Protein AF-A0A4Z2BVG8-F1 (afdb_monomer)

Radius of gyration: 14.09 Å; Cα contacts (8 Å, |Δi|>4): 113; chains: 1; bounding box: 35×32×39 Å

Structure (mmCIF, N/CA/C/O backbone):
data_AF-A0A4Z2BVG8-F1
#
_entry.id   AF-A0A4Z2BVG8-F1
#
loop_
_atom_site.group_PDB
_atom_site.id
_atom_site.type_symbol
_atom_site.label_atom_id
_atom_site.label_alt_id
_atom_site.label_comp_id
_atom_site.label_asym_id
_atom_site.label_entity_id
_atom_site.label_seq_id
_atom_site.pdbx_PDB_ins_code
_atom_site.Cartn_x
_atom_site.Cartn_y
_atom_site.Cartn_z
_atom_site.occupancy
_atom_site.B_iso_or_equiv
_atom_site.auth_seq_id
_atom_site.auth_comp_id
_atom_site.auth_asym_id
_atom_site.auth_atom_id
_atom_site.pdbx_PDB_model_num
ATOM 1 N N . MET A 1 1 ? 16.513 -17.910 -24.106 1.00 51.44 1 MET A N 1
ATOM 2 C CA . MET A 1 1 ? 17.094 -16.639 -23.646 1.00 51.44 1 MET A CA 1
ATOM 3 C C . MET A 1 1 ? 16.677 -16.553 -22.203 1.00 51.44 1 MET A C 1
ATOM 5 O O . MET A 1 1 ? 15.476 -16.518 -21.969 1.00 51.44 1 MET A O 1
ATOM 9 N N . ASP A 1 2 ? 17.616 -16.720 -21.279 1.00 61.59 2 ASP A N 1
ATOM 10 C CA . ASP A 1 2 ? 17.300 -16.624 -19.856 1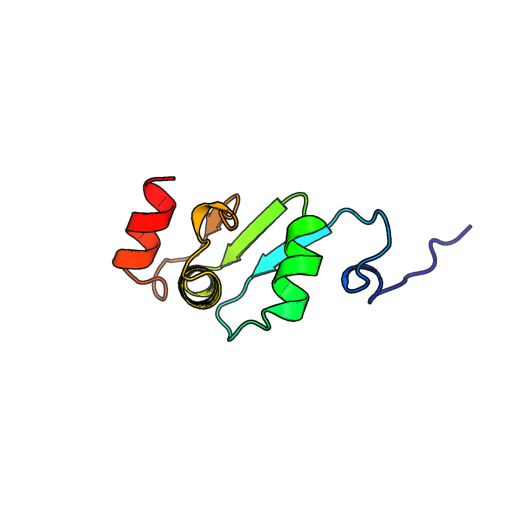.00 61.59 2 ASP A CA 1
ATOM 11 C C . ASP A 1 2 ? 16.733 -15.228 -19.594 1.00 61.59 2 ASP A C 1
ATOM 13 O O . ASP A 1 2 ? 17.262 -14.242 -20.115 1.00 61.59 2 ASP A O 1
ATOM 17 N N . GLU A 1 3 ? 15.609 -15.148 -18.885 1.00 74.62 3 GLU A N 1
ATOM 18 C CA . GLU A 1 3 ? 15.064 -13.858 -18.476 1.00 74.62 3 GLU A CA 1
ATOM 19 C C . GLU A 1 3 ? 16.075 -13.204 -17.531 1.00 74.62 3 GLU A C 1
ATOM 21 O O . GLU A 1 3 ? 16.310 -13.674 -16.416 1.00 74.62 3 GLU A O 1
ATOM 26 N N . GLU A 1 4 ? 16.729 -12.148 -18.012 1.00 87.00 4 GLU A N 1
ATOM 27 C CA . GLU A 1 4 ? 17.660 -11.364 -17.215 1.00 87.00 4 GLU A CA 1
ATOM 28 C C . GLU A 1 4 ? 16.874 -10.664 -16.103 1.00 87.00 4 GLU A C 1
ATOM 30 O O . GLU A 1 4 ? 15.995 -9.839 -16.356 1.00 87.00 4 GLU A O 1
ATOM 35 N N . LEU A 1 5 ? 17.156 -11.029 -14.851 1.00 88.69 5 LEU A N 1
ATOM 36 C CA . LEU A 1 5 ? 16.488 -10.427 -13.708 1.00 88.69 5 LEU A CA 1
ATOM 37 C C . LEU A 1 5 ? 16.942 -8.972 -13.567 1.00 88.69 5 LEU A C 1
ATOM 39 O O . LEU A 1 5 ? 18.121 -8.697 -13.350 1.00 88.69 5 LEU A O 1
ATOM 43 N N . THR A 1 6 ? 15.982 -8.050 -13.587 1.00 90.94 6 THR A N 1
ATOM 44 C CA . THR A 1 6 ? 16.203 -6.617 -13.356 1.00 90.94 6 THR A CA 1
ATOM 45 C C . THR A 1 6 ? 15.457 -6.163 -12.092 1.00 90.94 6 THR A C 1
ATOM 47 O O . THR A 1 6 ? 14.371 -5.583 -12.190 1.00 90.94 6 THR A O 1
ATOM 50 N N . PRO A 1 7 ? 15.992 -6.415 -10.876 1.00 91.50 7 PRO A N 1
ATOM 51 C CA . PRO A 1 7 ? 15.233 -6.298 -9.623 1.00 91.50 7 PRO A CA 1
ATOM 52 C C . PRO A 1 7 ? 14.613 -4.921 -9.364 1.00 91.50 7 PR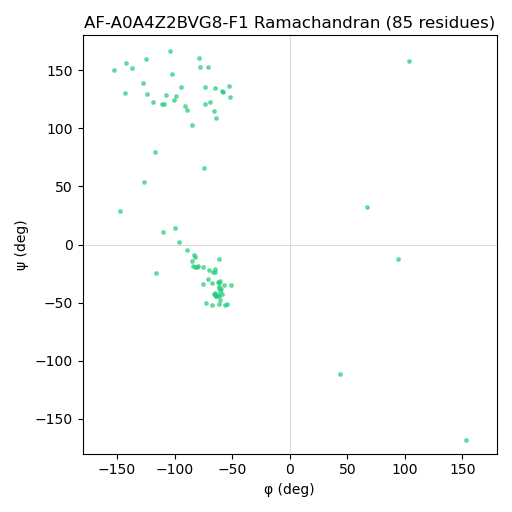O A C 1
ATOM 54 O O . PRO A 1 7 ? 13.532 -4.826 -8.793 1.00 91.50 7 PRO A O 1
ATOM 57 N N . LEU A 1 8 ? 15.299 -3.851 -9.777 1.00 92.81 8 LEU A N 1
ATOM 58 C CA . LEU A 1 8 ? 14.885 -2.472 -9.506 1.00 92.81 8 LEU A CA 1
ATOM 59 C C . LEU A 1 8 ? 14.091 -1.838 -10.655 1.00 92.81 8 LEU A C 1
ATOM 61 O O . LEU A 1 8 ? 13.691 -0.682 -10.552 1.00 92.81 8 LEU A O 1
ATOM 65 N N . ASP A 1 9 ? 13.814 -2.566 -11.738 1.00 92.25 9 ASP A N 1
ATOM 66 C CA . ASP A 1 9 ? 13.122 -1.999 -12.904 1.00 92.25 9 ASP A CA 1
ATOM 67 C C . ASP A 1 9 ? 11.659 -1.607 -12.596 1.00 92.25 9 ASP A C 1
ATOM 69 O O . ASP A 1 9 ? 11.073 -0.698 -13.193 1.00 92.25 9 ASP A O 1
ATOM 73 N N . CYS A 1 10 ? 11.056 -2.219 -11.571 1.00 93.31 10 CYS A N 1
ATOM 74 C CA . CYS A 1 10 ? 9.756 -1.792 -11.049 1.00 93.31 10 CYS A CA 1
ATOM 75 C C . CYS A 1 10 ? 9.786 -0.384 -10.422 1.00 93.31 10 CYS A C 1
ATOM 77 O O . CYS A 1 10 ? 8.753 0.282 -10.407 1.00 93.31 10 CYS A O 1
ATOM 79 N N . LEU A 1 11 ? 10.952 0.098 -9.976 1.00 94.06 11 LEU A N 1
ATOM 80 C CA . LEU A 1 11 ? 11.137 1.439 -9.410 1.00 94.06 11 LEU A CA 1
ATOM 81 C C . LEU A 1 11 ? 11.367 2.508 -10.481 1.00 94.06 11 LEU A C 1
ATOM 83 O O . LEU A 1 11 ? 11.270 3.699 -10.191 1.00 94.06 11 LEU A O 1
ATOM 87 N N . MET A 1 12 ? 11.662 2.109 -11.718 1.00 93.62 12 MET A N 1
ATOM 88 C CA . MET A 1 12 ? 11.859 3.057 -12.807 1.00 93.62 12 MET A CA 1
ATOM 89 C C . MET A 1 12 ? 10.505 3.640 -13.242 1.00 93.62 12 MET A C 1
ATOM 91 O O . MET A 1 12 ? 9.546 2.889 -13.406 1.00 93.62 12 MET A O 1
ATOM 95 N N . PRO A 1 13 ? 10.368 4.960 -13.470 1.00 90.94 13 PRO A N 1
ATOM 96 C CA . PRO A 1 13 ? 9.118 5.537 -13.977 1.00 90.94 13 PRO A CA 1
ATOM 97 C C . PRO A 1 13 ? 8.738 5.015 -15.368 1.00 90.94 13 PRO A C 1
ATOM 99 O O . PRO A 1 13 ? 7.550 4.901 -15.682 1.00 90.94 13 PRO A O 1
ATOM 102 N N . SER A 1 14 ? 9.758 4.721 -16.180 1.00 86.56 14 SER A N 1
ATOM 103 C CA . SER A 1 14 ? 9.682 4.057 -17.479 1.00 86.56 14 SER A CA 1
ATOM 104 C C . SER A 1 14 ? 9.522 2.541 -17.330 1.00 86.56 14 SER A C 1
ATOM 106 O O . SER A 1 14 ? 9.831 1.970 -16.286 1.00 86.56 14 SER A O 1
ATOM 108 N N . GLY A 1 15 ? 9.054 1.877 -18.386 1.00 84.31 15 GLY A N 1
ATOM 109 C CA . GLY A 1 15 ? 8.897 0.420 -18.431 1.00 84.31 15 GLY A CA 1
ATOM 110 C C . GLY A 1 15 ? 7.447 -0.042 -18.281 1.00 84.31 15 GLY A C 1
ATOM 111 O O . GLY A 1 15 ? 6.591 0.678 -17.768 1.00 84.31 15 GLY A O 1
ATOM 112 N N . THR A 1 16 ? 7.177 -1.253 -18.761 1.00 82.12 16 THR A N 1
ATOM 113 C CA . THR A 1 16 ? 5.829 -1.839 -18.885 1.00 82.12 16 THR A CA 1
ATOM 114 C C . THR A 1 16 ? 5.575 -2.981 -17.902 1.00 82.12 16 THR A C 1
ATOM 116 O O . THR A 1 16 ? 4.570 -3.684 -18.023 1.00 82.12 16 THR A O 1
ATOM 119 N N . ASN A 1 17 ? 6.467 -3.163 -16.921 1.00 87.31 17 ASN A N 1
ATOM 120 C CA . ASN A 1 17 ? 6.352 -4.228 -15.930 1.00 87.31 17 ASN A CA 1
ATOM 121 C C . ASN A 1 17 ? 5.032 -4.125 -15.176 1.00 87.31 17 ASN A C 1
ATOM 123 O O . ASN A 1 17 ? 4.675 -3.067 -14.653 1.00 87.31 17 ASN A O 1
ATOM 127 N N . LYS A 1 18 ? 4.346 -5.260 -15.092 1.00 92.69 18 LYS A N 1
ATOM 128 C CA . LYS A 1 18 ? 3.143 -5.436 -14.288 1.00 92.69 18 LYS A CA 1
ATOM 129 C C . LYS A 1 18 ? 3.541 -6.140 -13.006 1.00 92.69 18 LYS A C 1
ATOM 131 O O . LYS A 1 18 ? 4.145 -7.208 -13.060 1.00 92.69 18 LYS A O 1
ATOM 136 N N . ILE A 1 19 ? 3.211 -5.535 -11.874 1.00 96.00 19 ILE A N 1
ATOM 137 C CA . ILE A 1 19 ? 3.575 -6.061 -10.556 1.00 96.00 19 ILE A CA 1
ATOM 138 C C . ILE A 1 19 ? 2.343 -6.230 -9.674 1.00 96.00 19 ILE A C 1
ATOM 140 O O . ILE A 1 19 ? 1.325 -5.568 -9.877 1.00 96.00 19 ILE A O 1
ATOM 144 N N . CYS A 1 20 ? 2.470 -7.061 -8.647 1.00 97.75 20 CYS A N 1
ATOM 145 C CA . CYS A 1 20 ? 1.626 -6.965 -7.463 1.00 97.75 20 CYS A CA 1
ATOM 146 C C . CYS A 1 20 ? 2.366 -6.128 -6.415 1.00 97.75 20 CYS A C 1
ATOM 148 O O . CYS A 1 20 ? 3.564 -6.318 -6.203 1.00 97.75 20 CYS A O 1
ATOM 150 N N . LEU A 1 21 ? 1.661 -5.204 -5.770 1.00 98.06 21 LEU A N 1
ATOM 151 C CA . LEU A 1 21 ? 2.191 -4.338 -4.725 1.00 98.06 21 LEU A CA 1
ATOM 152 C C . LEU A 1 21 ? 1.601 -4.750 -3.379 1.00 98.06 21 LEU A C 1
ATOM 154 O O . LEU A 1 21 ? 0.390 -4.695 -3.190 1.00 98.06 21 LEU A O 1
ATOM 158 N N . ILE A 1 22 ? 2.466 -5.123 -2.439 1.00 98.44 22 ILE A N 1
ATOM 159 C CA . ILE A 1 22 ? 2.088 -5.387 -1.050 1.00 98.44 22 ILE A CA 1
ATOM 160 C C . ILE A 1 22 ? 2.692 -4.284 -0.188 1.00 98.44 22 ILE A C 1
ATOM 162 O O . ILE A 1 22 ? 3.908 -4.097 -0.167 1.00 98.44 22 ILE A O 1
ATOM 166 N N . ILE A 1 23 ? 1.835 -3.554 0.514 1.00 98.38 23 ILE A N 1
ATOM 167 C CA . ILE A 1 23 ? 2.208 -2.497 1.447 1.00 98.38 23 ILE A CA 1
ATOM 168 C C . ILE A 1 23 ? 2.159 -3.085 2.854 1.00 98.38 23 ILE A C 1
ATOM 170 O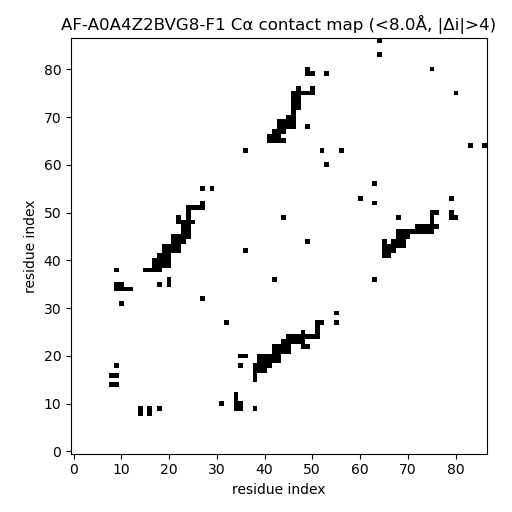 O . ILE A 1 23 ? 1.156 -3.681 3.251 1.00 98.38 23 ILE A O 1
ATOM 174 N N . LEU A 1 24 ? 3.248 -2.918 3.597 1.00 98.44 24 LEU A N 1
ATOM 175 C CA . LEU A 1 24 ? 3.388 -3.393 4.971 1.00 98.44 24 LEU A CA 1
ATOM 176 C C . LEU A 1 24 ? 3.256 -2.237 5.968 1.00 98.44 24 LEU A C 1
ATOM 178 O O . LEU A 1 24 ? 3.291 -1.067 5.588 1.00 98.44 24 LEU A O 1
ATOM 182 N N . ASN A 1 25 ? 3.087 -2.578 7.246 1.00 98.12 25 ASN A N 1
ATOM 183 C CA . ASN A 1 25 ? 2.888 -1.629 8.340 1.00 98.12 25 ASN A CA 1
ATOM 184 C C . ASN A 1 25 ? 4.201 -0.912 8.723 1.00 98.12 25 ASN A C 1
ATOM 186 O O . ASN A 1 25 ? 4.785 -1.168 9.776 1.00 98.12 25 ASN A O 1
ATOM 190 N N . GLN A 1 26 ? 4.720 -0.093 7.804 1.00 96.50 26 GLN A N 1
ATOM 191 C CA . GLN A 1 26 ? 5.926 0.724 7.938 1.00 96.50 26 GLN A CA 1
ATOM 192 C C . GLN A 1 26 ? 5.723 2.084 7.245 1.00 96.50 26 GLN A C 1
ATOM 194 O O . GLN A 1 26 ? 4.918 2.181 6.313 1.00 96.50 26 GLN A O 1
ATOM 199 N N . PRO A 1 27 ? 6.473 3.133 7.640 1.00 95.38 27 PRO A N 1
ATOM 200 C CA . PRO A 1 27 ? 6.473 4.409 6.931 1.00 95.38 27 PRO A CA 1
ATOM 201 C C . PRO A 1 27 ? 6.746 4.237 5.432 1.00 95.38 27 PRO A C 1
ATOM 203 O O . PRO A 1 27 ? 7.643 3.495 5.034 1.00 95.38 27 PRO A O 1
ATOM 206 N N . LEU A 1 28 ? 5.978 4.947 4.606 1.00 95.31 28 LEU A N 1
ATOM 207 C CA . LEU A 1 28 ? 6.071 4.867 3.149 1.00 95.31 28 LEU A CA 1
ATOM 208 C C . LEU A 1 28 ? 6.832 6.064 2.582 1.00 95.31 28 LEU A C 1
ATOM 210 O O . LEU A 1 28 ? 6.705 7.187 3.069 1.00 95.31 28 LEU A O 1
ATOM 214 N N . ASP A 1 29 ? 7.566 5.828 1.498 1.00 94.50 29 ASP A N 1
ATOM 215 C CA . ASP A 1 29 ? 8.128 6.890 0.670 1.00 94.50 29 ASP A CA 1
ATOM 216 C C . ASP A 1 29 ? 7.135 7.243 -0.444 1.00 94.50 29 ASP A C 1
ATOM 218 O O . ASP A 1 29 ? 6.787 6.410 -1.290 1.00 94.50 29 ASP A O 1
ATOM 222 N N . LYS A 1 30 ? 6.682 8.499 -0.452 1.00 91.31 30 LYS A N 1
ATOM 223 C CA . LYS A 1 30 ? 5.694 8.993 -1.415 1.00 91.31 30 LYS A CA 1
ATOM 224 C C . LYS A 1 30 ? 6.192 8.893 -2.858 1.00 91.31 30 LYS A C 1
ATOM 226 O O . LYS A 1 30 ? 5.401 8.577 -3.745 1.00 91.31 30 LYS A O 1
ATOM 231 N N . ASN A 1 31 ? 7.483 9.123 -3.102 1.00 90.56 31 ASN A N 1
ATOM 232 C CA . ASN A 1 31 ? 8.049 9.121 -4.450 1.00 90.56 31 ASN A CA 1
ATOM 233 C C . ASN A 1 31 ? 7.949 7.730 -5.082 1.00 90.56 31 ASN A C 1
ATOM 235 O O . ASN A 1 31 ? 7.521 7.599 -6.230 1.00 90.56 31 ASN A O 1
ATOM 239 N N . TYR A 1 32 ? 8.274 6.686 -4.315 1.00 94.50 32 TYR A N 1
ATOM 240 C CA . TYR A 1 32 ? 8.170 5.307 -4.790 1.00 94.50 32 TYR A CA 1
ATOM 241 C C . TYR A 1 32 ? 6.730 4.806 -4.828 1.00 94.50 32 TYR A C 1
ATOM 243 O O . TYR A 1 32 ? 6.383 4.066 -5.750 1.00 94.50 32 TYR A O 1
ATOM 251 N N . LEU A 1 33 ? 5.876 5.240 -3.892 1.00 96.56 33 LEU A N 1
ATOM 252 C CA . LEU A 1 33 ? 4.464 4.858 -3.874 1.00 96.56 33 LEU A CA 1
ATOM 253 C C . LEU A 1 33 ? 3.790 5.170 -5.212 1.00 96.56 33 LEU A C 1
ATOM 255 O O . LEU A 1 33 ? 3.202 4.275 -5.803 1.00 96.56 33 LEU A O 1
ATOM 259 N N . HIS A 1 34 ? 3.920 6.392 -5.736 1.00 94.75 34 HIS A N 1
ATOM 260 C CA . HIS A 1 34 ? 3.279 6.770 -7.003 1.00 94.75 34 HIS A CA 1
ATOM 261 C C . HIS A 1 34 ? 3.746 5.919 -8.194 1.00 94.75 34 HIS A C 1
ATOM 263 O O . HIS A 1 34 ? 2.937 5.543 -9.047 1.00 94.75 34 HIS A O 1
ATOM 269 N N . ILE A 1 35 ? 5.044 5.609 -8.260 1.00 95.56 35 ILE A N 1
ATOM 270 C CA . ILE A 1 35 ? 5.619 4.812 -9.350 1.00 95.56 35 ILE A CA 1
ATOM 271 C C . ILE A 1 35 ? 5.095 3.377 -9.280 1.00 95.56 35 ILE A C 1
ATOM 273 O O . ILE A 1 35 ? 4.560 2.862 -10.266 1.00 95.56 35 ILE A O 1
ATOM 277 N N . LEU A 1 36 ? 5.210 2.753 -8.107 1.00 96.94 36 LEU A N 1
ATOM 278 C CA . LEU A 1 36 ? 4.797 1.372 -7.884 1.00 96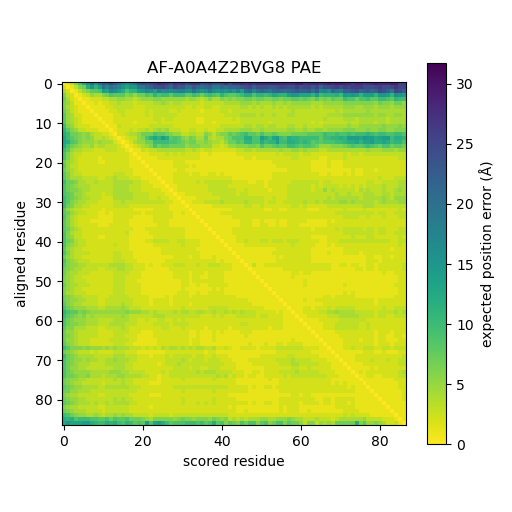.94 36 LEU A CA 1
ATOM 279 C C . LEU A 1 36 ? 3.282 1.212 -8.030 1.00 96.94 36 LEU A C 1
ATOM 281 O O . LEU A 1 36 ? 2.831 0.281 -8.690 1.00 96.94 36 LEU A O 1
ATOM 285 N N . TRP A 1 37 ? 2.498 2.149 -7.493 1.00 97.25 37 TRP A N 1
ATOM 286 C CA . TRP A 1 37 ? 1.036 2.131 -7.557 1.00 97.25 37 TRP A CA 1
ATOM 287 C C . TRP A 1 37 ? 0.515 2.123 -8.993 1.00 97.25 37 TRP A C 1
ATOM 289 O O . TRP A 1 37 ? -0.381 1.349 -9.325 1.00 97.25 37 TRP A O 1
ATOM 299 N N . ARG A 1 38 ? 1.116 2.938 -9.871 1.00 94.69 38 ARG A N 1
ATOM 300 C CA . ARG A 1 38 ? 0.746 3.009 -11.293 1.00 94.69 38 ARG A CA 1
ATOM 301 C C . ARG A 1 38 ? 1.078 1.726 -12.057 1.00 94.69 38 ARG A C 1
ATOM 303 O O . ARG A 1 38 ? 0.368 1.383 -12.997 1.00 94.69 38 ARG A O 1
ATOM 310 N N . LYS A 1 39 ? 2.161 1.039 -11.685 1.00 95.81 39 LYS A N 1
ATOM 311 C CA . LYS A 1 39 ? 2.577 -0.234 -12.302 1.00 95.81 39 LYS A CA 1
ATOM 312 C C . LYS A 1 39 ? 1.838 -1.446 -11.732 1.00 95.81 39 LYS A C 1
ATOM 314 O O . LYS A 1 39 ? 1.822 -2.512 -12.352 1.00 95.81 39 LYS A O 1
ATOM 319 N N . ALA A 1 40 ? 1.257 -1.299 -10.546 1.00 97.06 40 ALA A N 1
ATOM 320 C CA . ALA A 1 40 ? 0.608 -2.386 -9.850 1.00 97.06 40 ALA A CA 1
ATOM 321 C C . ALA A 1 40 ? -0.732 -2.747 -10.502 1.00 97.06 40 ALA A C 1
ATOM 323 O O . ALA A 1 40 ? -1.654 -1.931 -10.584 1.00 97.06 40 ALA A O 1
ATOM 324 N N . ILE A 1 41 ? -0.848 -4.003 -10.929 1.00 97.50 41 ILE A N 1
ATOM 325 C CA . ILE A 1 41 ? -2.122 -4.593 -11.361 1.00 97.50 41 ILE A CA 1
ATOM 326 C C . ILE A 1 41 ? -2.974 -5.034 -10.171 1.00 97.50 41 ILE A C 1
ATOM 328 O O . ILE A 1 41 ? -4.177 -5.200 -10.321 1.00 97.50 41 ILE A O 1
ATOM 332 N N . LEU A 1 42 ? -2.336 -5.202 -9.013 1.00 98.06 42 LEU A N 1
ATOM 333 C CA . LEU A 1 42 ? -2.946 -5.591 -7.753 1.00 98.06 42 LEU A CA 1
ATOM 334 C C . LEU A 1 42 ? -2.239 -4.845 -6.618 1.00 98.06 42 LEU A C 1
ATOM 336 O O . LEU A 1 42 ? -1.006 -4.848 -6.575 1.00 98.06 42 LEU A O 1
ATOM 340 N N . LYS A 1 43 ? -2.987 -4.213 -5.716 1.00 98.56 43 LYS A N 1
ATOM 341 C CA . LYS A 1 43 ? -2.487 -3.488 -4.543 1.00 98.56 43 LYS A CA 1
ATOM 342 C C . LYS A 1 43 ? -3.119 -4.050 -3.279 1.00 98.56 43 LYS A C 1
ATOM 344 O O . LYS A 1 43 ? -4.337 -4.135 -3.167 1.00 98.56 43 LYS A O 1
ATOM 349 N N . ALA A 1 44 ? -2.280 -4.369 -2.310 1.00 98.50 44 ALA A N 1
ATOM 350 C CA . ALA A 1 44 ? -2.679 -4.949 -1.043 1.00 98.50 44 ALA A CA 1
ATOM 351 C C . ALA A 1 44 ? -2.113 -4.147 0.120 1.00 98.50 44 ALA A C 1
ATOM 353 O O . ALA A 1 44 ? -0.928 -3.807 0.110 1.00 98.50 44 ALA A O 1
ATOM 354 N N . CYS A 1 45 ? -2.914 -3.936 1.158 1.00 98.69 45 CYS A N 1
ATOM 355 C CA . CYS A 1 45 ? -2.413 -3.489 2.453 1.00 98.69 45 CYS A CA 1
ATOM 356 C C . CYS A 1 45 ? -2.471 -4.638 3.461 1.00 98.69 45 CYS A C 1
ATOM 358 O O . CYS A 1 45 ? -3.514 -5.268 3.642 1.00 98.69 45 CYS A O 1
ATOM 360 N N . ALA A 1 46 ? -1.351 -4.884 4.135 1.00 98.56 46 ALA A N 1
ATOM 361 C CA . ALA A 1 46 ? -1.302 -5.754 5.299 1.00 98.56 46 ALA A CA 1
ATOM 362 C C . ALA A 1 46 ? -1.672 -4.948 6.552 1.00 98.56 46 ALA A C 1
ATOM 364 O O . ALA A 1 46 ? -0.860 -4.167 7.054 1.00 98.56 46 ALA A O 1
ATOM 365 N N . ASP A 1 47 ? -2.904 -5.127 7.019 1.00 98.12 47 ASP A N 1
ATOM 366 C CA . ASP A 1 47 ? -3.454 -4.526 8.233 1.00 98.12 47 ASP A CA 1
ATOM 367 C C . ASP A 1 47 ? -3.113 -3.024 8.396 1.00 98.12 47 ASP A C 1
ATOM 369 O O . ASP A 1 47 ? -3.553 -2.196 7.590 1.00 98.12 47 ASP A O 1
ATOM 373 N N . GLY A 1 48 ? -2.281 -2.659 9.381 1.00 98.31 48 GLY A N 1
ATOM 374 C CA . GLY A 1 48 ? -1.900 -1.283 9.702 1.00 98.31 48 GLY A CA 1
ATOM 375 C C . GLY A 1 48 ? -1.163 -0.541 8.588 1.00 98.31 48 GLY A C 1
ATOM 376 O O . GLY A 1 48 ? -1.105 0.690 8.609 1.00 98.31 48 GLY A O 1
ATOM 377 N N . ALA A 1 49 ? -0.700 -1.242 7.548 1.00 98.56 49 ALA A N 1
ATOM 378 C CA . ALA A 1 49 ? -0.250 -0.631 6.298 1.00 98.56 49 ALA A CA 1
ATOM 379 C C . ALA A 1 49 ? -1.278 0.353 5.719 1.00 98.56 49 ALA A C 1
ATOM 381 O O . ALA A 1 49 ? -0.909 1.389 5.158 1.00 98.56 49 ALA A O 1
ATOM 382 N N . ALA A 1 50 ? -2.570 0.058 5.889 1.00 98.56 50 ALA A N 1
ATOM 383 C CA . ALA A 1 50 ? -3.653 0.925 5.449 1.00 98.56 50 ALA A CA 1
ATOM 384 C C . ALA A 1 50 ? -3.612 2.298 6.138 1.00 98.56 50 ALA A C 1
ATOM 386 O O . ALA A 1 50 ? -3.923 3.304 5.504 1.00 98.56 50 ALA A O 1
ATOM 387 N N . ASN A 1 51 ? -3.169 2.376 7.400 1.00 98.56 51 ASN A N 1
ATOM 388 C CA . ASN A 1 51 ? -3.024 3.654 8.104 1.00 98.56 51 ASN A CA 1
ATOM 389 C C . ASN A 1 51 ? -1.966 4.534 7.429 1.00 98.56 51 ASN A C 1
ATOM 391 O O . ASN A 1 51 ? -2.184 5.728 7.213 1.00 98.56 51 ASN A O 1
ATOM 395 N N . HIS A 1 52 ? -0.825 3.941 7.065 1.00 98.38 52 HIS A N 1
ATOM 396 C CA . HIS A 1 52 ? 0.243 4.655 6.373 1.00 98.38 52 HIS A CA 1
ATOM 397 C C . HIS A 1 52 ? -0.202 5.127 4.988 1.00 98.38 52 HIS A C 1
ATOM 399 O O . HIS A 1 52 ? 0.036 6.285 4.638 1.00 98.38 52 HIS A O 1
ATOM 405 N N . LEU A 1 53 ? -0.902 4.270 4.236 1.00 98.38 53 LEU A N 1
ATOM 406 C CA . LEU A 1 53 ? -1.470 4.633 2.939 1.00 98.38 53 LEU A CA 1
ATOM 407 C C . LEU A 1 53 ? -2.470 5.791 3.071 1.00 98.38 53 LEU A C 1
ATOM 409 O O . LEU A 1 53 ? -2.365 6.780 2.347 1.00 98.38 53 LEU A O 1
ATOM 413 N N . TYR A 1 54 ? -3.391 5.715 4.032 1.00 98.12 54 TYR A N 1
ATOM 414 C CA . TYR A 1 54 ? -4.398 6.750 4.292 1.00 98.12 54 TYR A CA 1
ATOM 415 C C . TYR A 1 54 ? -3.785 8.104 4.677 1.00 98.12 54 TYR A C 1
ATOM 417 O O . TYR A 1 54 ? -4.293 9.163 4.290 1.00 98.12 54 TYR A O 1
ATOM 425 N N . SER A 1 55 ? -2.692 8.080 5.444 1.00 97.88 55 SER A N 1
ATOM 426 C CA . SER A 1 55 ? -1.985 9.281 5.892 1.00 97.88 55 SER A CA 1
ATOM 427 C C . SER A 1 55 ? -1.207 9.948 4.753 1.00 97.88 55 SER A C 1
ATOM 429 O O . SER A 1 55 ? -1.382 11.141 4.504 1.00 97.88 55 SER A O 1
ATOM 431 N N . ILE A 1 56 ? -0.391 9.190 4.012 1.00 97.62 56 ILE A N 1
ATOM 432 C CA . ILE A 1 56 ? 0.501 9.749 2.979 1.00 97.62 56 ILE A CA 1
ATOM 433 C C . ILE A 1 56 ? -0.247 10.268 1.739 1.00 97.62 56 ILE A C 1
ATOM 435 O O . ILE A 1 56 ? 0.260 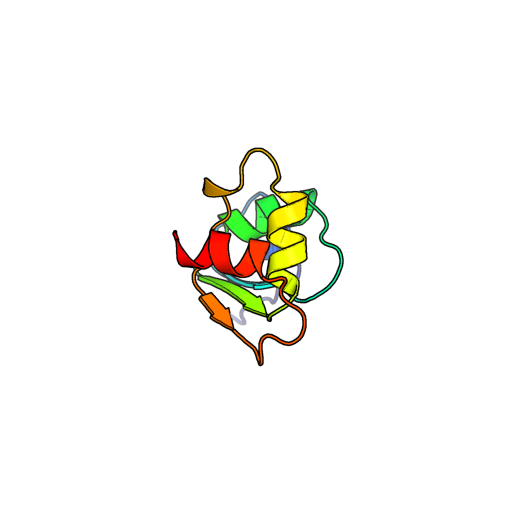11.125 1.005 1.00 97.62 56 ILE A O 1
ATOM 439 N N . THR A 1 57 ? -1.468 9.771 1.528 1.00 97.00 57 THR A N 1
ATOM 440 C CA . THR A 1 57 ? -2.367 10.144 0.424 1.00 97.00 57 THR A CA 1
ATOM 441 C C . THR A 1 57 ? -3.435 11.160 0.845 1.00 97.00 57 THR A C 1
ATOM 443 O O . THR A 1 57 ? -4.394 11.395 0.113 1.00 97.00 57 THR A O 1
ATOM 446 N N . ALA A 1 58 ? -3.281 11.809 2.007 1.00 96.38 58 ALA A N 1
ATOM 447 C CA . ALA A 1 58 ? -4.165 12.894 2.426 1.00 96.38 58 ALA A CA 1
ATOM 448 C C . ALA A 1 58 ? -4.295 13.968 1.325 1.00 96.38 58 ALA A C 1
ATOM 450 O O . ALA A 1 58 ? -3.297 14.478 0.813 1.00 96.38 58 ALA A O 1
ATOM 451 N N . GLY A 1 59 ? -5.541 14.289 0.963 1.00 95.94 59 GLY A N 1
ATOM 452 C CA . GLY A 1 59 ? -5.885 15.183 -0.149 1.00 95.94 59 GLY A CA 1
ATOM 453 C C . GLY A 1 59 ? -6.160 14.488 -1.490 1.00 95.94 59 GLY A C 1
ATOM 454 O O . GLY A 1 59 ? -6.711 15.135 -2.371 1.00 95.94 59 GLY A O 1
ATOM 455 N N . ASP A 1 60 ? -5.837 13.197 -1.637 1.00 96.06 60 ASP A N 1
ATOM 456 C CA . ASP A 1 60 ? -6.027 12.431 -2.885 1.00 96.06 60 ASP A CA 1
ATOM 457 C C . ASP A 1 60 ? -6.352 10.942 -2.629 1.00 96.06 60 ASP A C 1
ATOM 459 O O . ASP A 1 60 ? -6.005 10.058 -3.404 1.00 96.06 60 ASP A O 1
ATOM 463 N N . ARG A 1 61 ? -6.993 10.622 -1.498 1.00 96.06 61 ARG A N 1
ATOM 464 C CA . ARG A 1 61 ? -7.191 9.228 -1.049 1.00 96.06 61 ARG A CA 1
ATOM 465 C C . ARG A 1 61 ? -7.995 8.374 -2.030 1.00 96.06 61 ARG A C 1
ATOM 467 O O . ARG A 1 61 ? -7.740 7.180 -2.138 1.00 96.06 61 ARG A O 1
ATOM 474 N N . ASP A 1 62 ? -8.923 8.985 -2.763 1.00 96.12 62 ASP A N 1
ATOM 475 C CA . ASP A 1 62 ? -9.748 8.299 -3.765 1.00 96.12 62 ASP A CA 1
ATOM 476 C C . ASP A 1 62 ? -8.923 7.762 -4.952 1.00 96.12 62 ASP A C 1
ATOM 478 O O . ASP A 1 62 ? -9.342 6.819 -5.619 1.00 96.12 62 ASP A O 1
ATOM 482 N N . SER A 1 63 ? -7.720 8.298 -5.188 1.00 96.44 63 SER A N 1
ATOM 483 C CA . SER A 1 63 ? -6.780 7.786 -6.196 1.00 96.44 63 SER A CA 1
ATOM 484 C C . SER A 1 63 ? -5.942 6.598 -5.691 1.00 96.44 63 SER A C 1
ATOM 486 O O . SER A 1 63 ? -5.241 5.948 -6.475 1.00 96.44 63 SER A O 1
ATOM 488 N N . PHE A 1 64 ? -6.012 6.291 -4.389 1.00 97.50 64 PHE A N 1
ATOM 489 C CA . PHE A 1 64 ? -5.184 5.294 -3.704 1.00 97.50 64 PHE A CA 1
ATOM 490 C C . PHE A 1 64 ? -6.018 4.266 -2.930 1.00 97.50 64 PHE A C 1
ATOM 492 O O . PHE A 1 64 ? -5.800 4.024 -1.743 1.00 97.50 64 PHE A O 1
ATOM 499 N N . LEU A 1 65 ? -6.962 3.632 -3.625 1.00 98.19 65 LEU A N 1
ATOM 500 C CA . LEU A 1 65 ? -7.764 2.532 -3.090 1.00 98.19 65 LEU A CA 1
ATOM 501 C C . LEU A 1 65 ? -7.074 1.177 -3.352 1.00 98.19 65 LEU A C 1
ATOM 503 O O . LEU A 1 65 ? -6.870 0.824 -4.518 1.00 98.19 65 LEU A O 1
ATOM 507 N N . PRO A 1 66 ? -6.655 0.431 -2.310 1.00 98.19 66 PRO A N 1
ATOM 508 C CA . PRO A 1 66 ? -6.111 -0.910 -2.490 1.00 98.19 66 PRO A CA 1
ATOM 509 C C . PRO A 1 66 ? -7.220 -1.888 -2.900 1.00 98.19 66 PRO A C 1
ATOM 511 O O . PRO A 1 66 ? -8.373 -1.714 -2.520 1.00 98.19 66 PRO A O 1
ATOM 514 N N . ASP A 1 67 ? -6.866 -2.950 -3.624 1.00 98.38 67 ASP A N 1
ATOM 515 C CA . ASP A 1 67 ? -7.821 -3.990 -4.026 1.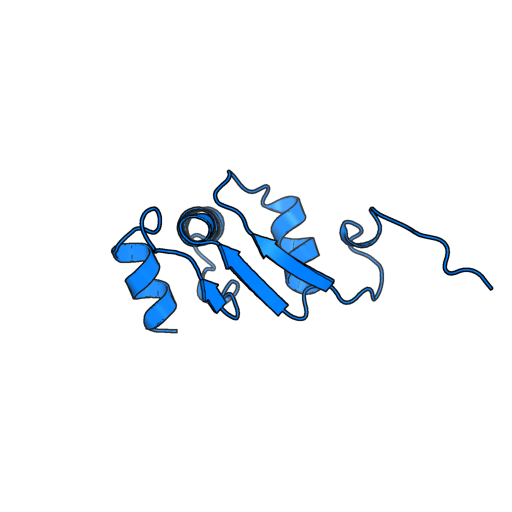00 98.38 67 ASP A CA 1
ATOM 516 C C . ASP A 1 67 ? -8.270 -4.841 -2.828 1.00 98.38 67 ASP A C 1
ATOM 518 O O . ASP A 1 67 ? -9.380 -5.367 -2.806 1.00 98.38 67 ASP A O 1
ATOM 522 N N . TYR A 1 68 ? -7.405 -4.998 -1.822 1.00 96.50 68 TYR A N 1
ATOM 523 C CA . TYR A 1 68 ? -7.754 -5.640 -0.558 1.00 96.50 68 TYR A CA 1
ATOM 524 C C . TYR A 1 68 ? -6.896 -5.142 0.603 1.00 96.50 68 TYR A C 1
ATOM 526 O O . TYR A 1 68 ? -5.715 -4.809 0.465 1.00 96.50 68 TYR A O 1
ATOM 534 N N . ILE A 1 69 ? -7.504 -5.161 1.785 1.00 98.44 69 ILE A N 1
ATOM 535 C CA . ILE A 1 69 ? -6.841 -4.963 3.070 1.00 98.44 69 ILE A CA 1
ATOM 536 C C . ILE A 1 69 ? -7.049 -6.245 3.869 1.00 98.44 69 ILE A C 1
ATOM 538 O O . ILE A 1 69 ? -8.185 -6.672 4.066 1.00 98.44 69 ILE A O 1
ATOM 542 N N . SER A 1 70 ? -5.964 -6.885 4.297 1.00 98.00 70 SER A N 1
ATOM 543 C CA . SER A 1 70 ? -6.016 -8.186 4.975 1.00 98.00 70 SER A CA 1
ATOM 544 C C . SER A 1 70 ? -5.073 -8.232 6.170 1.00 98.00 70 SER A C 1
ATOM 546 O O . SER A 1 70 ? -4.032 -7.582 6.169 1.00 98.00 70 SER A O 1
ATOM 548 N N . GLY A 1 71 ? -5.424 -9.044 7.162 1.00 97.31 71 GLY A N 1
ATOM 549 C CA . GLY A 1 71 ? -4.684 -9.244 8.405 1.00 97.31 71 GLY A CA 1
ATOM 550 C C . GLY A 1 71 ? -5.636 -9.672 9.517 1.00 97.31 71 GLY A C 1
ATOM 551 O O . GLY A 1 71 ? -6.791 -10.002 9.251 1.00 97.31 71 GLY A O 1
ATOM 552 N N . ASP A 1 72 ? -5.161 -9.664 10.754 1.00 98.00 72 ASP A N 1
ATOM 553 C CA . ASP A 1 72 ? -5.986 -9.838 11.957 1.00 98.00 72 ASP A CA 1
ATOM 554 C C . ASP A 1 72 ? -6.678 -8.539 12.409 1.00 98.00 72 ASP A C 1
ATOM 556 O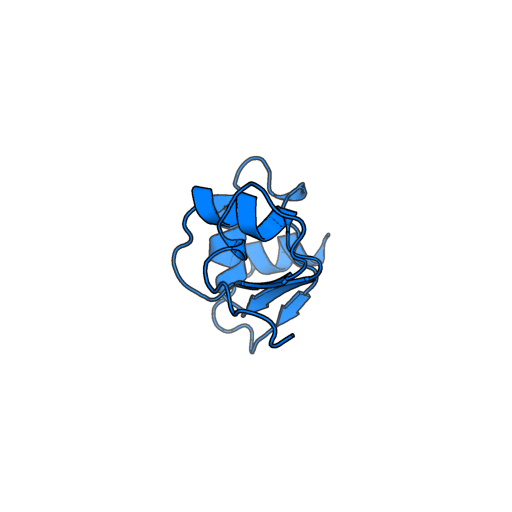 O . ASP A 1 72 ? -7.614 -8.592 13.208 1.00 98.00 72 ASP A O 1
ATOM 560 N N . PHE A 1 73 ? -6.294 -7.401 11.824 1.00 97.44 73 PHE A N 1
ATOM 561 C CA . PHE A 1 73 ? -6.865 -6.079 12.080 1.00 97.44 73 PHE A CA 1
ATOM 562 C C . PHE A 1 73 ? -6.582 -5.544 13.486 1.00 97.44 73 PHE A C 1
ATOM 564 O O . PHE A 1 73 ? -7.413 -4.824 14.048 1.00 97.44 73 PHE A O 1
ATOM 571 N N . ASP A 1 74 ? -5.426 -5.894 14.053 1.00 97.50 74 ASP A N 1
ATOM 572 C CA . ASP A 1 74 ? -4.992 -5.415 15.366 1.00 97.50 74 ASP A CA 1
ATOM 573 C C . ASP A 1 74 ? -4.308 -4.037 15.308 1.00 97.50 74 ASP A C 1
ATOM 575 O O . ASP A 1 74 ? -4.257 -3.324 16.316 1.00 97.50 74 ASP A O 1
ATOM 579 N N . SER A 1 75 ? -3.845 -3.628 14.120 1.00 97.94 75 SER A N 1
ATOM 580 C CA . SER A 1 75 ? -3.067 -2.405 13.921 1.00 97.94 75 SER A CA 1
ATOM 581 C C . SER A 1 75 ? -3.754 -1.351 13.050 1.00 97.94 75 SER A C 1
ATOM 583 O O . SER A 1 75 ? -3.467 -0.159 13.205 1.00 97.94 75 SER A O 1
ATOM 585 N N . ILE A 1 76 ? -4.687 -1.713 12.162 1.00 98.44 76 ILE A N 1
ATOM 586 C CA . ILE A 1 76 ? -5.520 -0.738 11.440 1.00 98.44 76 ILE A CA 1
ATOM 587 C C . ILE A 1 76 ? -6.444 0.028 12.398 1.00 98.44 76 ILE A C 1
ATOM 589 O O . ILE A 1 76 ? -7.113 -0.538 13.260 1.00 98.44 76 ILE A O 1
ATOM 593 N N . THR A 1 77 ? -6.522 1.348 12.235 1.00 98.44 77 THR A N 1
ATOM 594 C CA . THR A 1 77 ? -7.419 2.179 13.050 1.00 98.44 77 THR A CA 1
ATOM 595 C C . THR A 1 77 ? -8.869 2.086 12.567 1.00 98.44 77 THR A C 1
ATOM 597 O O . THR A 1 77 ? -9.136 1.875 11.382 1.00 98.44 77 THR A O 1
ATOM 600 N N . ALA A 1 78 ? -9.828 2.293 13.475 1.00 98.00 78 ALA A N 1
ATOM 601 C CA . ALA A 1 78 ? -11.255 2.236 13.146 1.00 98.00 78 ALA A CA 1
ATOM 602 C C . ALA A 1 78 ? -11.669 3.262 12.073 1.00 98.00 78 ALA A C 1
ATOM 604 O O . ALA A 1 78 ? -12.461 2.929 11.196 1.00 98.00 78 ALA A O 1
ATOM 605 N N . GLU A 1 79 ? -11.106 4.477 12.109 1.00 98.12 79 GLU A N 1
ATOM 606 C CA . GLU A 1 79 ? -11.348 5.521 11.101 1.00 98.12 79 GLU A CA 1
ATOM 607 C C . GLU A 1 79 ? -10.891 5.065 9.711 1.00 98.12 79 GLU A C 1
ATOM 609 O O . GLU A 1 79 ? -11.658 5.110 8.751 1.00 98.12 79 GLU A O 1
ATOM 614 N N . VAL A 1 80 ? -9.653 4.577 9.611 1.00 98.38 80 VAL A N 1
ATOM 615 C CA . VAL A 1 80 ? -9.063 4.141 8.341 1.00 98.38 80 VAL A CA 1
ATOM 616 C C . VAL A 1 80 ? -9.804 2.930 7.785 1.00 98.38 80 VAL A C 1
ATOM 618 O O . VAL A 1 80 ? -10.100 2.875 6.591 1.00 98.38 80 VAL A O 1
ATOM 621 N N . ARG A 1 81 ? -10.156 1.973 8.649 1.00 97.62 81 ARG A N 1
ATOM 622 C CA . ARG A 1 81 ? -10.953 0.808 8.261 1.00 97.62 81 ARG A CA 1
ATOM 623 C C . ARG A 1 81 ? -12.326 1.220 7.736 1.00 97.62 81 ARG A C 1
ATOM 625 O O . ARG A 1 81 ? -12.752 0.689 6.714 1.00 97.62 81 ARG A O 1
ATOM 632 N N . ALA A 1 82 ? -13.004 2.148 8.412 1.00 97.75 82 ALA A N 1
ATOM 633 C CA . ALA A 1 82 ? -14.301 2.654 7.973 1.00 97.75 82 ALA A CA 1
ATOM 634 C C . ALA A 1 82 ? -14.197 3.357 6.613 1.00 97.75 82 ALA A C 1
ATOM 636 O O . ALA A 1 82 ? -15.004 3.075 5.735 1.00 97.75 82 ALA A O 1
ATOM 637 N N . PHE A 1 83 ? -13.168 4.188 6.409 1.00 97.81 83 PHE A N 1
ATOM 638 C CA . PHE A 1 83 ? -12.925 4.861 5.132 1.00 97.81 83 PHE A CA 1
ATOM 639 C C . PHE A 1 83 ? -12.792 3.875 3.965 1.00 97.81 83 PHE A C 1
ATOM 641 O O . PHE A 1 83 ? -13.489 4.019 2.968 1.00 97.81 83 PHE A O 1
ATOM 648 N N . PHE A 1 84 ? -11.923 2.866 4.082 1.00 97.56 84 PHE A N 1
ATOM 649 C CA . PHE A 1 84 ? -11.709 1.910 2.990 1.00 97.56 84 PHE A CA 1
ATOM 650 C C . PHE A 1 84 ? -12.845 0.894 2.829 1.00 97.56 84 PHE A C 1
ATOM 652 O O . PHE A 1 84 ? -12.947 0.291 1.77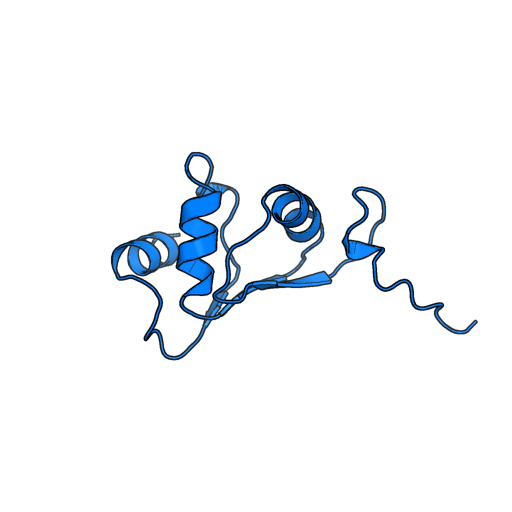3 1.00 97.56 84 PHE A O 1
ATOM 659 N N . SER A 1 85 ? -13.688 0.686 3.845 1.00 95.38 85 SER A N 1
ATOM 660 C CA . SER A 1 85 ? -14.853 -0.208 3.726 1.00 95.38 85 SER A CA 1
ATOM 661 C C . SER A 1 85 ? -16.041 0.447 3.008 1.00 95.38 85 SER A C 1
ATOM 663 O O . SER A 1 85 ? -16.952 -0.258 2.588 1.00 95.38 85 SER A O 1
ATOM 665 N N . ASP A 1 86 ? -16.055 1.780 2.913 1.00 94.62 86 ASP A N 1
ATOM 666 C CA . ASP A 1 86 ? -17.094 2.572 2.235 1.00 94.62 86 ASP A CA 1
ATOM 667 C C . ASP A 1 86 ? -16.799 2.793 0.736 1.00 94.62 86 ASP A C 1
ATOM 669 O O . ASP A 1 86 ? -17.605 3.380 0.015 1.00 94.62 86 ASP A O 1
ATOM 673 N N . LYS A 1 87 ? -15.631 2.347 0.262 1.00 88.31 87 LYS A N 1
ATOM 674 C CA . LYS A 1 87 ? -15.128 2.544 -1.102 1.00 88.31 87 LYS A CA 1
ATOM 675 C C . LYS A 1 87 ? -15.035 1.222 -1.846 1.00 88.31 87 LYS A C 1
ATOM 677 O O . LYS A 1 87 ? -15.386 1.230 -3.047 1.00 88.31 87 LYS A O 1
#

Nearest PDB structures (foldseek):
  2f17-assembly1_A  TM=9.489E-01  e=1.624E-08  Mus musc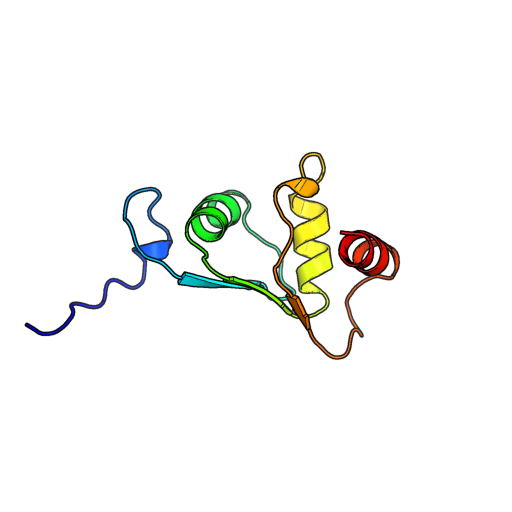ulus
  3s4y-assembly1_A  TM=9.502E-01  e=1.338E-08  Homo sapiens
  2hh9-assembly1_A  TM=9.279E-01  e=2.118E-05  Candida albicans
  2hh9-assembly1_B  TM=9.150E-01  e=1.986E-05  Candida albicans
  2g9z-assembly1_B  TM=8.293E-01  e=1.636E-05  Candida albicans

Sequence (87 aa):
MDEELTPLDCLMPSGTNKICLIILNQPLDKNYLHILWRKAILKACADGAANHLYSITAGDRDSFLPDYISGDFDSITAEVRAFFSDK

pLDDT: mean 94.57, std 7.21, range [51.44, 98.69]

Foldseek 3Di:
DPPDDDPCVLQDLDDQAEDAAEFELDADDPSSCVSNVVRYPAYEYEQLSLVNLCVSCVPNSVSPQGPYYDYPNPRHDPVSVVVNVVD

Solvent-accessible surface area (backbone atoms only — not comparable to full-atom values): 5360 Å² total; per-residue (Å²): 130,82,82,79,84,60,89,64,53,65,73,42,85,62,81,86,67,75,40,77,42,78,41,54,72,53,91,76,59,69,76,57,47,60,41,40,58,74,36,31,80,41,36,35,21,41,28,29,12,44,44,44,54,57,59,79,31,64,96,50,48,89,82,66,73,59,80,42,75,47,73,91,56,85,63,37,45,71,68,54,51,52,57,64,73,76,106

Mean predicted aligned error: 3.41 Å

InterPro domains:
  IPR007371 Thiamin pyrophosphokinase, catalytic domain [PF04263] (34-86)
  IPR036759 Thiamin pyrophosphokinase, catalytic domain superfamily [G3DSA:3.40.50.10240] (17-87)
  IPR036759 Thiamin pyrophosphokinase, catalytic domain superfamily [SSF63999] (4-86)

Secondary structure (DSSP, 8-state):
------TTGGGSSSS---EEEEE-SSPPPHHHHHHHHHHEEEEEEETTHHHHHHHHTTT-GGG---SEEES-SSSS-HHHHHHHH--

Organism: NCBI:txid433685